Protein AF-A0A933BYB2-F1 (afdb_monomer_lite)

Radius of gyration: 25.1 Å; chains: 1; bounding box: 38×34×95 Å

pLDDT: mean 73.37, std 16.99, range [37.94, 93.81]

Sequence (174 aa):
MAEEHAGAWLSVAALAVLFTIAGFLWHDLPAQARPGRACPPGDWDRALAEASAAAVRGEPTLALRCAYRAYIEAEAAGAGAALVQVGDFLHSLGRQRYLKISVRSAYLRAAEHARQKREWPVMAAVATRLLALGDLEEAGALLAELCSQMASGAPGVPCDPIRLTAVPTLSGEE

Secondary structure (DSSP, 8-state):
--SSHHHHHHHHHHHHHHHHHHHHHHHHS-GGGS---PPPSS-HHHHHHHHHHHHHTT-HHHHHHHHHHHHHHHHHTT-HHHHHHHHHHHHHT---TT-SS-HHHHHHHHHHHHHHHT-HHHHHHHHHHHHHHT-HHHHHHHHHHHHHHHHTT--S----TTTGGG--------

Structure (mmCIF, N/CA/C/O backbone):
data_AF-A0A933BYB2-F1
#
_entry.id   AF-A0A933BYB2-F1
#
loop_
_atom_site.group_PDB
_atom_site.id
_atom_site.type_symbol
_atom_site.label_atom_id
_atom_site.label_alt_id
_atom_site.label_comp_id
_atom_site.label_asym_id
_atom_site.label_entity_id
_atom_site.label_seq_id
_atom_site.pdbx_PDB_ins_code
_atom_site.Cartn_x
_atom_site.Cartn_y
_atom_site.Cartn_z
_atom_site.occupancy
_atom_site.B_iso_or_equiv
_atom_site.auth_seq_id
_atom_site.auth_comp_id
_atom_site.auth_asym_id
_atom_site.auth_atom_id
_atom_site.pdbx_PDB_model_num
ATOM 1 N N . MET A 1 1 ? -10.845 8.340 72.567 1.00 49.56 1 MET A N 1
ATOM 2 C CA . MET A 1 1 ? -10.735 7.358 71.464 1.00 49.56 1 MET A CA 1
ATOM 3 C C . MET A 1 1 ? -11.803 7.621 70.391 1.00 49.56 1 MET A C 1
ATOM 5 O O . MET A 1 1 ? -12.577 6.730 70.083 1.00 49.56 1 MET A O 1
ATOM 9 N N . ALA A 1 2 ? -11.895 8.845 69.850 1.00 48.44 2 ALA A N 1
ATOM 10 C CA . ALA A 1 2 ? -12.902 9.211 68.835 1.00 48.44 2 ALA A CA 1
ATOM 11 C C . ALA A 1 2 ? -12.315 9.981 67.631 1.00 48.44 2 ALA A C 1
ATOM 13 O O . ALA A 1 2 ? -13.044 10.311 66.703 1.00 48.44 2 ALA A O 1
ATOM 14 N N . GLU A 1 3 ? -11.004 10.243 67.621 1.00 49.66 3 GLU A N 1
ATOM 15 C CA . GLU A 1 3 ? -10.350 11.050 66.579 1.00 49.66 3 GLU A CA 1
ATOM 16 C C . GLU A 1 3 ? -9.720 10.207 65.454 1.00 49.66 3 GLU A C 1
ATOM 18 O O . GLU A 1 3 ? -9.455 10.730 64.377 1.00 49.66 3 GLU A O 1
ATOM 23 N N . GLU A 1 4 ? -9.562 8.888 65.627 1.00 51.22 4 GLU A N 1
ATOM 24 C CA . GLU A 1 4 ? -8.969 8.019 64.593 1.00 51.22 4 GLU A CA 1
ATOM 25 C C . GLU A 1 4 ? -9.927 7.678 63.440 1.00 51.22 4 GLU A C 1
ATOM 27 O O . GLU A 1 4 ? -9.488 7.347 62.340 1.00 51.22 4 GLU A O 1
ATOM 32 N N . HIS A 1 5 ? -11.244 7.790 63.635 1.00 46.78 5 HIS A N 1
ATOM 33 C CA . HIS A 1 5 ? -12.205 7.420 62.592 1.00 46.78 5 HIS A CA 1
ATOM 34 C C . HIS A 1 5 ? -12.410 8.504 61.527 1.00 46.78 5 HIS A C 1
ATOM 36 O O . HIS A 1 5 ? -12.777 8.169 60.404 1.00 46.78 5 HIS A O 1
ATOM 42 N N . ALA A 1 6 ? -12.125 9.780 61.810 1.00 51.16 6 ALA A N 1
ATOM 43 C CA . ALA A 1 6 ? -12.358 10.873 60.859 1.00 51.16 6 ALA A CA 1
ATOM 44 C C . ALA A 1 6 ? -11.442 10.806 59.617 1.00 51.16 6 ALA A C 1
ATOM 46 O O . ALA A 1 6 ? -11.876 11.130 58.510 1.00 51.16 6 ALA A O 1
ATOM 47 N N . GLY A 1 7 ? -10.205 10.314 59.769 1.00 50.44 7 GLY A N 1
ATOM 48 C CA . GLY A 1 7 ? -9.268 10.139 58.650 1.00 50.44 7 GLY A CA 1
ATOM 49 C C . GLY A 1 7 ? -9.671 9.024 57.675 1.00 50.44 7 GLY A C 1
ATOM 50 O O . GLY A 1 7 ? -9.427 9.122 56.469 1.00 50.44 7 GLY A O 1
ATOM 51 N N . ALA A 1 8 ? -10.357 7.987 58.166 1.00 56.62 8 ALA A N 1
ATOM 52 C CA . ALA A 1 8 ? -10.807 6.875 57.332 1.00 56.62 8 ALA A CA 1
ATOM 53 C C . ALA A 1 8 ? -11.938 7.297 56.377 1.00 56.62 8 ALA A C 1
ATOM 55 O O . ALA A 1 8 ? -11.920 6.935 55.201 1.00 56.62 8 ALA A O 1
ATOM 56 N N . TRP A 1 9 ? -12.878 8.131 56.837 1.00 57.00 9 TRP A N 1
ATOM 57 C CA . TRP A 1 9 ? -14.000 8.600 56.011 1.00 57.00 9 TRP A CA 1
ATOM 58 C C . TRP A 1 9 ? -13.561 9.533 54.876 1.00 57.00 9 TRP A C 1
ATOM 60 O O . TRP A 1 9 ? -14.059 9.406 53.756 1.00 57.00 9 TRP A O 1
ATOM 70 N N . LEU A 1 10 ? -12.581 10.409 55.126 1.00 59.72 10 LEU A N 1
ATOM 71 C CA . LEU A 1 10 ? -11.974 11.255 54.089 1.00 59.72 10 LEU A CA 1
ATOM 72 C C . LEU A 1 10 ? -11.307 10.422 52.984 1.00 59.72 10 LEU A C 1
ATOM 74 O O . LEU A 1 10 ? -11.428 10.746 51.803 1.00 59.72 10 LEU A O 1
ATOM 78 N N . SER A 1 11 ? -10.671 9.313 53.360 1.00 64.00 11 SER A N 1
ATOM 79 C CA . SER A 1 11 ? -10.008 8.400 52.423 1.00 64.00 11 SER A CA 1
ATOM 80 C C . SER A 1 11 ? -11.012 7.684 51.512 1.00 64.00 11 SER A C 1
ATOM 82 O O . SER A 1 11 ? -10.800 7.586 50.305 1.00 64.00 11 SER A O 1
ATOM 84 N N . VAL A 1 12 ? -12.141 7.231 52.070 1.00 65.38 12 VAL A N 1
ATOM 85 C CA . VAL A 1 12 ? -13.202 6.544 51.312 1.00 65.38 12 VAL A CA 1
ATOM 86 C C . VAL A 1 12 ? -13.921 7.508 50.366 1.00 65.38 12 VAL A C 1
ATOM 88 O O . VAL A 1 12 ? -14.180 7.160 49.214 1.00 65.38 12 VAL A O 1
ATOM 91 N N . ALA A 1 13 ? -14.191 8.737 50.813 1.00 68.94 13 ALA A N 1
ATOM 92 C CA . ALA A 1 13 ? -14.813 9.762 49.980 1.00 68.94 13 ALA A CA 1
ATOM 93 C C . ALA A 1 13 ? -13.916 10.163 48.797 1.00 68.94 13 ALA A C 1
ATOM 95 O O . ALA A 1 13 ? -14.394 10.247 47.666 1.00 68.94 13 ALA A O 1
ATOM 96 N N . ALA A 1 14 ? -12.609 10.332 49.023 1.00 72.12 14 ALA A N 1
ATOM 97 C CA . ALA A 1 14 ? -11.652 10.611 47.953 1.00 72.12 14 ALA A CA 1
ATOM 98 C C . ALA A 1 14 ? -11.588 9.468 46.924 1.00 72.12 14 ALA A C 1
ATOM 100 O O . ALA A 1 14 ? -11.554 9.719 45.719 1.00 72.12 14 ALA A O 1
ATOM 101 N N . LEU A 1 15 ? -11.641 8.212 47.382 1.00 73.50 15 LEU A N 1
ATOM 102 C CA . LEU A 1 15 ? -11.653 7.043 46.501 1.00 73.50 15 LEU A CA 1
ATOM 103 C C . LEU A 1 15 ? -12.933 6.962 45.660 1.00 73.50 15 LEU A C 1
ATOM 105 O O . LEU A 1 15 ? -12.862 6.680 44.466 1.00 73.50 15 LEU A O 1
ATOM 109 N N . ALA A 1 16 ? -14.092 7.256 46.254 1.00 72.88 16 ALA A N 1
ATOM 110 C CA . ALA A 1 16 ? -15.366 7.294 45.542 1.00 72.88 16 ALA A CA 1
ATOM 111 C C . ALA A 1 16 ? -15.384 8.393 44.468 1.00 72.88 16 ALA A C 1
ATOM 113 O O . ALA A 1 16 ? -15.832 8.156 43.346 1.00 72.88 16 ALA A O 1
ATOM 114 N N . VAL A 1 17 ? -14.831 9.572 44.770 1.00 75.44 17 VAL A N 1
ATOM 115 C CA . VAL A 1 17 ? -14.679 10.663 43.795 1.00 75.44 17 VAL A CA 1
ATOM 116 C C . VAL A 1 17 ? -13.747 10.248 42.653 1.00 75.44 17 VAL A C 1
ATOM 118 O O . VAL A 1 17 ? -14.106 10.434 41.494 1.00 75.44 17 VAL A O 1
ATOM 121 N N . LEU A 1 18 ? -12.609 9.607 42.942 1.00 74.25 18 LEU A N 1
ATOM 122 C CA . LEU A 1 18 ? -11.703 9.085 41.911 1.00 74.25 18 LEU A CA 1
ATOM 123 C C . LEU A 1 18 ? -12.366 8.018 41.029 1.00 74.25 18 LEU A C 1
ATOM 125 O O . LEU A 1 18 ? -12.206 8.062 39.813 1.00 74.25 18 LEU A O 1
ATOM 129 N N . PHE A 1 19 ? -13.150 7.103 41.606 1.00 73.69 19 PHE A N 1
ATOM 130 C CA . PHE A 1 19 ? -13.912 6.105 40.843 1.00 73.69 19 PHE A CA 1
ATOM 131 C C . PHE A 1 19 ? -14.985 6.742 39.961 1.00 73.69 19 PHE A C 1
ATOM 133 O O . PHE A 1 19 ? -15.186 6.311 38.828 1.00 73.69 19 PHE A O 1
ATOM 140 N N . THR A 1 20 ? -15.649 7.784 40.457 1.00 72.25 20 THR A N 1
ATOM 141 C CA . THR A 1 20 ? -16.680 8.499 39.697 1.00 72.25 20 THR A CA 1
ATOM 142 C C . THR A 1 20 ? -16.050 9.279 38.547 1.00 72.25 20 THR A C 1
ATOM 144 O O . THR A 1 20 ? -16.539 9.194 37.427 1.00 72.25 20 THR A O 1
ATOM 147 N N . ILE A 1 21 ? -14.919 9.956 38.781 1.00 69.62 21 ILE A N 1
ATOM 148 C CA . ILE A 1 21 ? -14.140 10.644 37.740 1.00 69.62 21 ILE A CA 1
ATOM 149 C C . ILE A 1 21 ? -13.613 9.640 36.711 1.00 69.62 21 ILE A C 1
ATOM 151 O O . ILE A 1 21 ? -13.731 9.888 35.517 1.00 69.62 21 ILE A O 1
ATOM 155 N N . ALA A 1 22 ? -13.090 8.490 37.145 1.00 68.44 22 ALA A N 1
ATOM 156 C CA . ALA A 1 22 ? -12.641 7.427 36.249 1.00 68.44 22 ALA A CA 1
ATOM 157 C C . ALA A 1 22 ? -13.797 6.852 35.416 1.00 68.44 22 ALA A C 1
ATOM 159 O O . ALA A 1 22 ? -13.631 6.642 34.219 1.00 68.44 22 ALA A O 1
ATOM 160 N N . GLY A 1 23 ? -14.973 6.647 36.016 1.00 62.62 23 GLY A N 1
ATOM 161 C CA . GLY A 1 23 ? -16.181 6.205 35.316 1.00 62.62 23 GLY A CA 1
ATOM 162 C C . GLY A 1 23 ? -16.715 7.244 34.328 1.00 62.62 23 GLY A C 1
ATOM 163 O O . GLY A 1 23 ? -17.119 6.882 33.227 1.00 62.62 23 GLY A O 1
ATOM 164 N N . PHE A 1 24 ? -16.658 8.530 34.682 1.00 62.59 24 PHE A N 1
ATOM 165 C CA . PHE A 1 24 ? -17.055 9.636 33.808 1.00 62.59 24 PHE A CA 1
ATOM 166 C C . PHE A 1 24 ? -16.080 9.790 32.636 1.00 62.59 24 PHE A C 1
ATOM 168 O O . PHE A 1 24 ? -16.509 9.817 31.490 1.00 62.59 24 PHE A O 1
ATOM 175 N N . LEU A 1 25 ? -14.768 9.744 32.902 1.00 56.78 25 LEU A N 1
ATOM 176 C CA . LEU A 1 25 ? -13.725 9.654 31.874 1.00 56.78 25 LEU A CA 1
ATOM 177 C C . LEU A 1 25 ? -13.944 8.437 30.970 1.00 56.78 25 LEU A C 1
ATOM 179 O O . LEU A 1 25 ? -13.766 8.544 29.766 1.00 56.78 25 LEU A O 1
ATOM 183 N N . TRP A 1 26 ? -14.370 7.296 31.514 1.00 52.47 26 TRP A N 1
ATOM 184 C CA . TRP A 1 26 ? -14.656 6.097 30.723 1.00 52.47 26 TRP A CA 1
ATOM 185 C C . TRP A 1 26 ? -15.897 6.232 29.832 1.00 52.47 26 TRP A C 1
ATOM 187 O O . TRP A 1 26 ? -15.940 5.654 28.745 1.00 52.47 26 TRP A O 1
ATOM 197 N N . HIS A 1 27 ? -16.903 6.982 30.283 1.00 50.97 27 HIS A N 1
ATOM 198 C CA . HIS A 1 27 ? -18.131 7.240 29.531 1.00 50.97 27 HIS A CA 1
ATOM 199 C C . HIS A 1 27 ? -17.980 8.347 28.480 1.00 50.97 27 HIS A C 1
ATOM 201 O O . HIS A 1 27 ? -18.579 8.229 27.412 1.00 50.97 27 HIS A O 1
ATOM 207 N N . ASP A 1 28 ? -17.153 9.360 28.752 1.00 47.53 28 ASP A N 1
ATOM 208 C CA . ASP A 1 28 ? -16.827 10.456 27.829 1.00 47.53 28 ASP A CA 1
ATOM 209 C C . ASP A 1 28 ? -15.660 10.136 26.887 1.00 47.53 28 ASP A C 1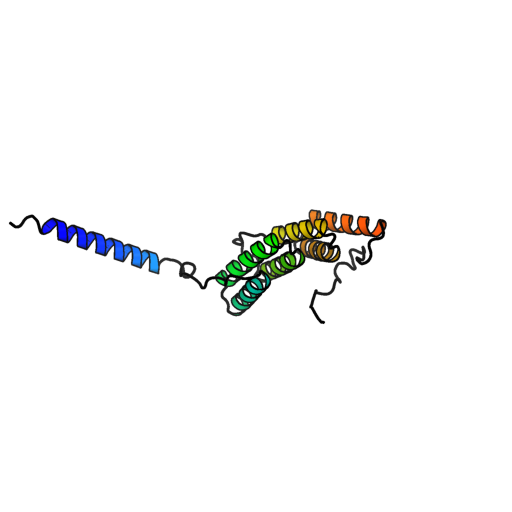
ATOM 211 O O . ASP A 1 28 ? -15.361 10.907 25.970 1.00 47.53 28 ASP A O 1
ATOM 215 N N . LEU A 1 29 ? -15.003 8.985 27.056 1.00 44.91 29 LEU A N 1
ATOM 216 C CA . LEU A 1 29 ? -14.112 8.473 26.028 1.00 44.91 29 LEU A CA 1
ATOM 217 C C . LEU A 1 29 ? -14.965 8.222 24.775 1.00 44.91 29 LEU A C 1
ATOM 219 O O . LEU A 1 29 ? -15.883 7.393 24.818 1.00 44.91 29 LEU A O 1
ATOM 223 N N . PRO A 1 30 ? -14.687 8.902 23.642 1.00 50.94 30 PRO A N 1
ATOM 224 C CA . PRO A 1 30 ? -15.399 8.629 22.403 1.00 50.94 30 PRO A CA 1
ATOM 225 C C . PRO A 1 30 ? -15.338 7.122 22.155 1.00 50.94 30 PRO A C 1
ATOM 227 O O . PRO A 1 30 ? -14.325 6.496 22.467 1.00 50.94 30 PRO A O 1
ATOM 230 N N . ALA A 1 31 ? -16.383 6.523 21.576 1.00 49.00 31 ALA A N 1
ATOM 231 C CA . ALA A 1 31 ? -16.473 5.076 21.314 1.00 49.00 31 ALA A CA 1
ATOM 232 C C . ALA A 1 31 ? -15.221 4.457 20.632 1.00 49.00 31 ALA A C 1
ATOM 234 O O . ALA A 1 31 ? -15.040 3.242 20.631 1.00 49.00 31 ALA A O 1
ATOM 235 N N . GLN A 1 32 ? -14.337 5.303 20.104 1.00 48.62 32 GLN A N 1
ATOM 236 C CA . GLN A 1 32 ? -13.002 5.036 19.578 1.00 48.62 32 GLN A CA 1
ATOM 237 C C . GLN A 1 32 ? -11.942 4.593 20.616 1.00 48.62 32 GLN A C 1
ATOM 239 O O . GLN A 1 32 ? -10.916 4.052 20.210 1.00 48.62 32 GLN A O 1
ATOM 244 N N . ALA A 1 33 ? -12.157 4.797 21.922 1.00 43.22 33 ALA A N 1
ATOM 245 C CA . ALA A 1 33 ? -11.199 4.463 22.985 1.00 43.22 33 ALA A CA 1
ATOM 246 C C . ALA A 1 33 ? -11.634 3.307 23.901 1.00 43.22 33 ALA A C 1
ATOM 248 O O . ALA A 1 33 ? -10.936 2.971 24.860 1.00 43.22 33 ALA A O 1
ATOM 249 N N . ARG A 1 34 ? -12.728 2.609 23.562 1.00 50.50 34 ARG A N 1
ATOM 250 C CA . ARG A 1 34 ? -12.875 1.220 24.018 1.00 50.50 34 ARG A CA 1
ATOM 251 C C . ARG A 1 34 ? -11.664 0.435 23.497 1.00 50.50 34 ARG A C 1
ATOM 253 O O . ARG A 1 34 ? -11.232 0.725 22.378 1.00 50.50 34 ARG A O 1
ATOM 260 N N . PRO A 1 35 ? -11.118 -0.543 24.243 1.00 50.25 35 PRO A N 1
ATOM 261 C CA . PRO A 1 35 ? -10.110 -1.457 23.717 1.00 50.25 35 PRO A CA 1
ATOM 262 C C . PRO A 1 35 ? -10.729 -2.230 22.546 1.00 50.25 35 PRO A C 1
ATOM 264 O O . PRO A 1 35 ? -11.325 -3.291 22.703 1.00 50.25 35 PRO A O 1
ATOM 267 N N . GLY A 1 36 ? -10.679 -1.623 21.360 1.00 58.56 36 GLY A N 1
ATOM 268 C CA . GLY A 1 36 ? -11.173 -2.211 20.129 1.00 58.56 36 GLY A CA 1
ATOM 269 C C . GLY A 1 36 ? -10.360 -3.460 19.852 1.00 58.56 36 GLY A C 1
ATOM 270 O O . GLY A 1 36 ? -9.175 -3.496 20.203 1.00 58.56 36 GLY A O 1
ATOM 271 N N . ARG A 1 37 ? -11.002 -4.460 19.234 1.00 67.81 37 ARG A N 1
ATOM 272 C CA . ARG A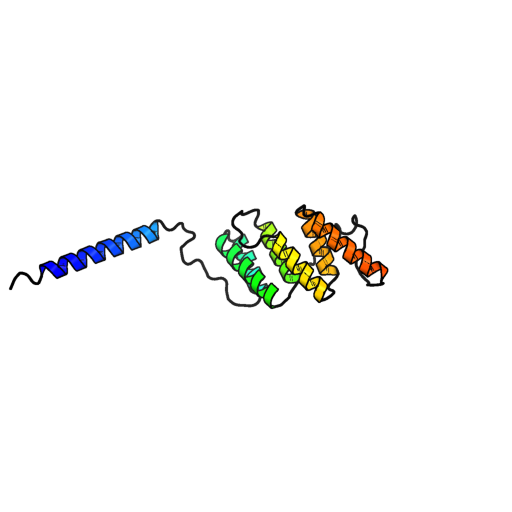 1 37 ? -10.368 -5.722 18.836 1.00 67.81 37 ARG A CA 1
ATOM 273 C C . ARG A 1 37 ? -8.953 -5.455 18.322 1.00 67.81 37 ARG A C 1
ATOM 275 O O . ARG A 1 37 ? -8.730 -4.548 17.521 1.00 67.81 37 ARG A O 1
ATOM 282 N N . ALA A 1 38 ? -7.981 -6.177 18.865 1.00 75.88 38 ALA A N 1
ATOM 283 C CA . ALA A 1 38 ? -6.616 -6.071 18.385 1.00 75.88 38 ALA A CA 1
ATOM 284 C C . ALA A 1 38 ? -6.542 -6.685 16.985 1.00 75.88 38 ALA A C 1
ATOM 286 O O . ALA A 1 38 ? -7.215 -7.680 16.714 1.00 75.88 38 ALA A O 1
ATOM 287 N N . CYS A 1 39 ? -5.711 -6.108 16.117 1.00 79.75 39 CYS A N 1
ATOM 288 C CA . CYS A 1 39 ? -5.352 -6.812 14.898 1.00 79.75 39 CYS A CA 1
ATOM 289 C C . CYS A 1 39 ? -4.578 -8.079 15.294 1.00 79.75 39 CYS A C 1
ATOM 291 O O . CYS A 1 39 ? -3.660 -7.958 16.120 1.00 79.75 39 CYS A O 1
ATOM 293 N N . PRO A 1 40 ? -4.937 -9.267 14.780 1.00 77.75 40 PRO A N 1
ATOM 294 C CA . PRO A 1 40 ? -4.216 -10.485 15.107 1.00 77.75 40 PRO A CA 1
ATOM 295 C C . PRO A 1 40 ? -2.735 -10.339 14.722 1.00 77.75 40 PRO A C 1
ATOM 297 O O . PRO A 1 40 ? -2.433 -9.743 13.687 1.00 77.75 40 PRO A O 1
ATOM 300 N N . PRO A 1 41 ? -1.799 -10.853 15.538 1.00 76.56 41 PRO A N 1
ATOM 301 C CA . PRO A 1 41 ? -0.413 -10.974 15.111 1.00 76.56 41 PRO A CA 1
ATOM 302 C C . PRO A 1 41 ? -0.309 -12.002 13.975 1.00 76.56 41 PRO A C 1
ATOM 304 O O . PRO A 1 41 ? -1.021 -13.010 13.984 1.00 76.56 41 PRO A O 1
ATOM 307 N N . GLY A 1 42 ? 0.575 -11.765 13.010 1.00 77.44 42 GLY A N 1
ATOM 308 C CA . GLY A 1 42 ? 0.774 -12.669 11.880 1.00 77.44 42 GLY A CA 1
ATOM 309 C C . GLY A 1 42 ? 1.612 -12.035 10.778 1.00 77.44 42 GLY A C 1
ATOM 310 O O . GLY A 1 42 ? 2.329 -11.076 11.035 1.00 77.44 42 GLY A O 1
ATOM 311 N N . ASP A 1 43 ? 1.514 -12.599 9.577 1.00 89.69 43 ASP A N 1
ATOM 312 C CA . ASP A 1 43 ? 2.105 -12.030 8.369 1.00 89.69 43 ASP A CA 1
ATOM 313 C C . ASP A 1 43 ? 1.242 -10.891 7.811 1.00 89.69 43 ASP A C 1
ATOM 315 O O . ASP A 1 43 ? 0.033 -10.804 8.076 1.00 89.69 43 ASP A O 1
ATOM 319 N N . TRP A 1 44 ? 1.859 -10.067 6.963 1.00 92.19 44 TRP A N 1
ATOM 320 C CA . TRP A 1 44 ? 1.221 -8.906 6.344 1.00 92.19 44 TRP A CA 1
ATOM 321 C C . TRP A 1 44 ? -0.077 -9.264 5.598 1.00 92.19 44 TRP A C 1
ATOM 323 O O . TRP A 1 44 ? -1.049 -8.512 5.683 1.00 92.19 44 TRP A O 1
ATOM 333 N N . ASP A 1 45 ? -0.132 -10.431 4.943 1.00 93.12 45 ASP A N 1
ATOM 334 C CA . ASP A 1 45 ? -1.314 -10.959 4.243 1.00 93.12 45 ASP A CA 1
ATOM 335 C C . ASP A 1 45 ? -2.519 -11.086 5.176 1.00 93.12 45 ASP A C 1
ATOM 337 O O . ASP A 1 45 ? -3.637 -10.657 4.876 1.00 93.12 45 ASP A O 1
ATOM 341 N N . ARG A 1 46 ? -2.287 -11.651 6.364 1.00 92.19 46 ARG A N 1
ATOM 342 C CA . ARG A 1 46 ? -3.335 -11.881 7.359 1.00 92.19 46 ARG A CA 1
ATOM 343 C C . ARG A 1 46 ? -3.816 -10.566 7.959 1.00 92.19 46 ARG A C 1
ATOM 345 O O . ARG A 1 46 ? -5.016 -10.400 8.187 1.00 92.19 46 ARG A O 1
ATOM 352 N N . ALA A 1 47 ? -2.897 -9.633 8.195 1.00 91.81 47 ALA A N 1
ATOM 353 C CA . ALA A 1 47 ? -3.234 -8.296 8.662 1.00 91.81 47 ALA A CA 1
ATOM 354 C C . ALA A 1 47 ? -4.058 -7.522 7.613 1.00 91.81 47 ALA A C 1
ATOM 356 O O . ALA A 1 47 ? -5.039 -6.870 7.973 1.00 91.81 47 ALA A O 1
ATOM 357 N N . LEU A 1 48 ? -3.730 -7.639 6.321 1.00 92.38 48 LEU A N 1
ATOM 358 C CA . LEU A 1 48 ? -4.482 -7.001 5.236 1.00 92.38 48 LEU A CA 1
ATOM 359 C C . LEU A 1 48 ? -5.866 -7.641 5.025 1.00 92.38 48 LEU A C 1
ATOM 361 O O . LEU A 1 48 ? -6.852 -6.929 4.807 1.00 92.38 48 LEU A O 1
ATOM 365 N N . ALA A 1 49 ? -5.973 -8.965 5.155 1.00 93.62 49 ALA A N 1
ATOM 366 C CA . ALA A 1 49 ? -7.250 -9.674 5.109 1.00 93.62 49 ALA A CA 1
ATOM 367 C C . ALA A 1 49 ? -8.185 -9.234 6.249 1.00 93.62 49 ALA A 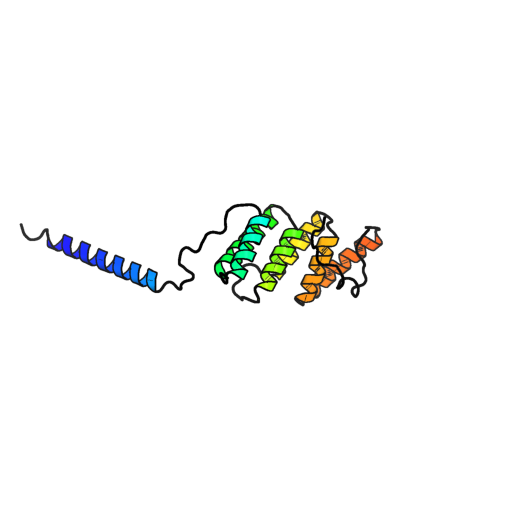C 1
ATOM 369 O O . ALA A 1 49 ? -9.358 -8.934 6.010 1.00 93.62 49 ALA A O 1
ATOM 370 N N . GLU A 1 50 ? -7.668 -9.113 7.478 1.00 93.81 50 GLU A N 1
ATOM 371 C CA . GLU A 1 50 ? -8.453 -8.598 8.606 1.00 93.81 50 GLU A CA 1
ATOM 372 C C . GLU A 1 50 ? -8.834 -7.129 8.400 1.00 93.81 50 GLU A C 1
ATOM 374 O O . GLU A 1 50 ? -9.965 -6.742 8.694 1.00 93.81 50 GLU A O 1
ATOM 379 N N . ALA A 1 51 ? -7.928 -6.313 7.849 1.00 90.38 51 ALA A N 1
ATOM 380 C CA . ALA A 1 51 ? -8.225 -4.924 7.519 1.00 90.38 51 ALA A CA 1
ATOM 381 C C . ALA A 1 51 ? -9.410 -4.819 6.546 1.00 90.38 51 ALA A C 1
ATOM 383 O O . ALA A 1 51 ? -10.342 -4.044 6.774 1.00 90.38 51 ALA A O 1
ATOM 384 N N . SER A 1 52 ? -9.400 -5.652 5.505 1.00 92.12 52 SER A N 1
ATOM 385 C CA . SER A 1 52 ? -10.455 -5.723 4.492 1.00 92.12 52 SER A CA 1
ATOM 386 C C . SER A 1 52 ? -11.782 -6.185 5.091 1.00 92.12 52 SER A C 1
ATOM 388 O O . SER A 1 52 ? -12.817 -5.551 4.883 1.00 92.12 52 SER A O 1
ATOM 390 N N . ALA A 1 53 ? -11.756 -7.237 5.911 1.00 92.31 53 ALA A N 1
ATOM 391 C CA . ALA A 1 53 ? -12.944 -7.732 6.594 1.00 92.31 53 ALA A CA 1
ATOM 392 C C . ALA A 1 53 ? -13.530 -6.683 7.558 1.00 92.31 53 ALA A C 1
ATOM 394 O O . ALA A 1 53 ? -14.744 -6.488 7.601 1.00 92.31 53 ALA A O 1
ATOM 395 N N . ALA A 1 54 ? -12.681 -5.964 8.297 1.00 89.00 54 ALA A N 1
ATOM 396 C CA . ALA A 1 54 ? -13.095 -4.879 9.181 1.00 89.00 54 ALA A CA 1
ATOM 397 C C . ALA A 1 54 ? -13.732 -3.708 8.415 1.00 89.00 54 ALA A C 1
ATOM 399 O O . ALA A 1 54 ? -14.722 -3.141 8.878 1.00 89.00 54 ALA A O 1
ATOM 400 N N . ALA A 1 55 ? -13.220 -3.371 7.227 1.00 88.06 55 ALA A N 1
ATOM 401 C CA . ALA A 1 55 ? -13.808 -2.336 6.379 1.00 88.06 55 ALA A CA 1
ATOM 402 C C . ALA A 1 55 ? -15.234 -2.702 5.937 1.00 88.06 55 ALA A C 1
ATOM 404 O O . ALA A 1 55 ? -16.141 -1.881 6.067 1.00 88.06 55 ALA A O 1
ATOM 405 N N . VAL A 1 56 ? -15.455 -3.952 5.511 1.00 91.06 56 VAL A N 1
ATOM 406 C CA . VAL A 1 56 ? -16.787 -4.462 5.127 1.00 91.06 56 VAL A CA 1
ATOM 407 C C . VAL A 1 56 ? -17.759 -4.456 6.311 1.00 91.06 56 VAL A C 1
ATOM 409 O O . VAL A 1 56 ? -18.936 -4.147 6.143 1.00 91.06 56 VAL A O 1
ATOM 412 N N . ARG A 1 57 ? -17.274 -4.737 7.528 1.00 89.94 57 ARG A N 1
ATOM 413 C CA . ARG A 1 57 ? -18.078 -4.675 8.762 1.00 89.94 57 ARG A CA 1
ATOM 414 C C . ARG A 1 57 ? -18.383 -3.250 9.243 1.00 89.94 57 ARG A C 1
ATOM 416 O O . ARG A 1 57 ? -19.091 -3.097 10.234 1.00 89.94 57 ARG A O 1
ATOM 423 N N . GLY A 1 58 ? -17.855 -2.213 8.588 1.00 85.94 58 GLY A N 1
ATOM 424 C CA . GLY A 1 58 ? -18.015 -0.829 9.037 1.00 85.94 58 GLY A CA 1
ATOM 425 C C . GLY A 1 58 ? -17.208 -0.505 10.299 1.00 85.94 58 GLY A C 1
ATOM 426 O O . GLY A 1 58 ? -17.614 0.346 11.087 1.00 85.94 58 GLY A O 1
ATOM 427 N N . GLU A 1 59 ? -16.066 -1.170 10.502 1.00 88.75 59 GLU A N 1
ATOM 428 C CA . GLU A 1 59 ? -15.147 -0.965 11.629 1.00 88.75 59 GLU A CA 1
ATOM 429 C C . GLU A 1 59 ? -13.891 -0.179 11.173 1.00 88.75 59 GLU A C 1
ATOM 431 O O . GLU A 1 59 ? -12.787 -0.735 11.141 1.00 88.75 59 GLU A O 1
ATOM 436 N N . PRO A 1 60 ? -13.994 1.124 10.825 1.00 81.88 60 PRO A N 1
ATOM 437 C CA . PRO A 1 60 ? -12.911 1.870 10.171 1.00 81.88 60 PRO A CA 1
ATOM 438 C C . PRO A 1 60 ? -11.648 1.961 11.030 1.00 81.88 60 PRO A C 1
ATOM 440 O O . PRO A 1 60 ? -10.536 1.844 10.524 1.00 81.88 60 PRO A O 1
ATOM 443 N N . THR A 1 61 ? -11.788 2.116 12.349 1.00 82.94 61 THR A N 1
ATOM 444 C CA . THR A 1 61 ? -10.640 2.169 13.261 1.00 82.94 61 THR A CA 1
ATOM 445 C C . THR A 1 61 ? -9.875 0.846 13.296 1.00 82.94 61 THR A C 1
ATOM 447 O O . THR A 1 61 ? -8.650 0.866 13.400 1.00 82.94 61 THR A O 1
ATOM 450 N N . LEU A 1 62 ? -10.567 -0.296 13.205 1.00 85.88 62 LEU A N 1
ATOM 451 C CA . LEU A 1 62 ? -9.921 -1.609 13.144 1.00 85.88 62 LEU A CA 1
ATOM 452 C C . LEU A 1 62 ? -9.260 -1.820 11.780 1.00 85.88 62 LEU A C 1
ATOM 454 O O . LEU A 1 62 ? -8.093 -2.204 11.737 1.00 85.88 62 LEU A O 1
ATOM 458 N N . ALA A 1 63 ? -9.964 -1.482 10.696 1.00 88.44 63 ALA A N 1
ATOM 459 C CA . ALA A 1 63 ? -9.445 -1.556 9.334 1.00 88.44 63 ALA A CA 1
ATOM 460 C C . ALA A 1 63 ? -8.130 -0.775 9.184 1.00 88.44 63 ALA A C 1
ATOM 462 O O . ALA A 1 63 ? -7.130 -1.319 8.725 1.00 88.44 63 ALA A O 1
ATOM 463 N N . LEU A 1 64 ? -8.091 0.471 9.669 1.00 85.50 64 LEU A N 1
ATOM 464 C CA . LEU A 1 64 ? -6.892 1.313 9.645 1.00 85.50 64 LEU A CA 1
ATOM 465 C C . LEU A 1 64 ? -5.751 0.734 10.488 1.00 85.50 64 LEU A C 1
ATOM 467 O O . LEU A 1 64 ? -4.595 0.752 10.070 1.00 85.50 64 LEU A O 1
ATOM 471 N N . ARG A 1 65 ? -6.060 0.214 11.680 1.00 86.19 65 ARG A N 1
ATOM 472 C CA . ARG A 1 65 ? -5.055 -0.357 12.588 1.00 86.19 65 ARG A CA 1
ATOM 473 C C . ARG A 1 65 ? -4.433 -1.626 12.001 1.00 86.19 65 ARG A C 1
ATOM 475 O O . ARG A 1 65 ? -3.225 -1.815 12.114 1.00 86.19 65 ARG A O 1
ATOM 482 N N . CYS A 1 66 ? -5.245 -2.460 11.357 1.00 90.00 66 CYS A N 1
ATOM 483 C CA . CYS A 1 66 ? -4.782 -3.656 10.670 1.00 90.00 66 CYS A CA 1
ATOM 484 C C . CYS A 1 66 ? -4.015 -3.348 9.383 1.00 90.00 66 CYS A C 1
ATOM 486 O O . CYS A 1 66 ? -2.956 -3.928 9.171 1.00 90.00 66 CYS A O 1
ATOM 488 N N . ALA A 1 67 ? -4.457 -2.373 8.586 1.00 89.94 67 ALA A N 1
ATOM 489 C CA . ALA A 1 67 ? -3.708 -1.921 7.415 1.00 89.94 67 ALA A CA 1
ATOM 490 C C . ALA A 1 67 ? -2.339 -1.337 7.795 1.00 89.94 67 ALA A C 1
ATOM 492 O O . ALA A 1 67 ? -1.342 -1.612 7.137 1.00 89.94 67 ALA A O 1
ATOM 493 N N . TYR A 1 68 ? -2.268 -0.578 8.894 1.00 86.88 68 TYR A N 1
ATOM 494 C CA . TYR A 1 68 ? -1.002 -0.072 9.429 1.00 86.88 68 TYR A CA 1
ATOM 495 C C . TYR A 1 68 ? -0.055 -1.205 9.842 1.00 86.88 68 TYR A C 1
ATOM 497 O O . TYR A 1 68 ? 1.148 -1.135 9.602 1.00 86.88 68 TYR A O 1
ATOM 505 N N . ARG A 1 69 ? -0.593 -2.267 10.447 1.00 89.56 69 ARG A N 1
ATOM 506 C CA . ARG A 1 69 ? 0.200 -3.440 10.812 1.00 89.56 69 ARG A CA 1
ATOM 507 C C . ARG A 1 69 ? 0.696 -4.198 9.580 1.00 89.56 69 ARG A C 1
ATOM 509 O O . ARG A 1 69 ? 1.888 -4.474 9.507 1.00 89.56 69 ARG A O 1
ATOM 516 N N . ALA A 1 70 ? -0.182 -4.423 8.601 1.00 91.62 70 ALA A N 1
ATOM 517 C CA . ALA A 1 70 ? 0.174 -5.024 7.319 1.00 91.62 70 ALA A CA 1
ATOM 518 C C . ALA A 1 70 ? 1.294 -4.240 6.622 1.00 91.62 70 ALA A C 1
ATOM 520 O O . ALA A 1 70 ? 2.232 -4.838 6.112 1.00 91.62 70 ALA A O 1
ATOM 521 N N . TYR A 1 71 ? 1.240 -2.905 6.665 1.00 89.69 71 TYR A N 1
ATOM 522 C CA . TYR A 1 71 ? 2.306 -2.049 6.150 1.00 89.69 71 TYR A CA 1
ATOM 523 C C . TYR A 1 71 ? 3.655 -2.311 6.841 1.00 89.69 71 TYR A C 1
ATOM 525 O O . TYR A 1 71 ? 4.644 -2.545 6.153 1.00 89.69 71 TYR A O 1
ATOM 533 N N . ILE A 1 72 ? 3.705 -2.295 8.181 1.00 89.69 72 ILE A N 1
ATOM 534 C CA . ILE A 1 72 ? 4.959 -2.514 8.928 1.00 89.69 72 ILE A CA 1
ATOM 535 C C . ILE A 1 72 ? 5.527 -3.902 8.628 1.00 89.69 72 ILE A C 1
ATOM 537 O O . ILE A 1 72 ? 6.729 -4.047 8.421 1.00 89.69 72 ILE A O 1
ATOM 541 N N . GLU A 1 73 ? 4.670 -4.921 8.616 1.00 91.75 73 GLU A N 1
ATOM 542 C CA . GLU A 1 73 ? 5.077 -6.304 8.365 1.00 91.75 73 GLU A CA 1
ATOM 543 C C . GLU A 1 73 ? 5.556 -6.487 6.913 1.00 91.75 73 GLU A C 1
ATOM 545 O O . GLU A 1 73 ? 6.567 -7.150 6.685 1.00 91.75 73 GLU A O 1
ATOM 550 N N . ALA A 1 74 ? 4.915 -5.831 5.939 1.00 88.44 74 ALA A N 1
ATOM 551 C CA . ALA A 1 74 ? 5.353 -5.819 4.544 1.00 88.44 74 ALA A CA 1
ATOM 552 C C . ALA A 1 74 ? 6.690 -5.080 4.347 1.00 88.44 74 ALA A C 1
ATOM 554 O O . ALA A 1 74 ? 7.545 -5.568 3.607 1.00 88.44 74 ALA A O 1
ATOM 555 N N . GLU A 1 75 ? 6.898 -3.941 5.021 1.00 86.38 75 GLU A N 1
ATOM 556 C CA . GLU A 1 75 ? 8.166 -3.189 4.994 1.00 86.38 75 GLU A CA 1
ATOM 557 C C . GLU A 1 75 ? 9.297 -4.020 5.618 1.00 86.38 75 GLU A C 1
ATOM 559 O O . GLU A 1 75 ? 10.364 -4.159 5.021 1.00 86.38 75 GLU A O 1
ATOM 564 N N . ALA A 1 76 ? 9.047 -4.666 6.763 1.00 87.88 76 ALA A N 1
ATOM 565 C CA . ALA A 1 76 ? 10.014 -5.548 7.415 1.00 87.88 76 ALA A CA 1
ATOM 566 C C . ALA A 1 76 ? 10.389 -6.769 6.553 1.00 87.88 76 ALA A C 1
ATOM 568 O O . ALA A 1 76 ? 11.542 -7.197 6.558 1.00 87.88 76 ALA A O 1
ATOM 569 N N . ALA A 1 77 ? 9.439 -7.308 5.783 1.00 87.88 77 ALA A N 1
ATOM 570 C CA . ALA A 1 77 ? 9.683 -8.386 4.823 1.00 87.88 77 ALA A CA 1
ATOM 571 C C . ALA A 1 77 ? 10.311 -7.898 3.497 1.00 87.88 77 ALA A C 1
ATOM 573 O O . ALA A 1 77 ? 10.712 -8.708 2.655 1.00 87.88 77 ALA A O 1
ATOM 574 N N . GLY A 1 78 ? 10.371 -6.581 3.267 1.00 86.19 78 GLY A N 1
ATOM 575 C CA . GLY A 1 78 ? 10.760 -5.987 1.988 1.00 86.19 78 GLY A CA 1
ATOM 576 C C . GLY A 1 78 ? 9.841 -6.402 0.833 1.00 86.19 78 GLY A C 1
ATOM 577 O O . GLY A 1 78 ? 10.306 -6.566 -0.297 1.00 86.19 78 GLY A O 1
ATOM 578 N N . ALA A 1 79 ? 8.562 -6.660 1.103 1.00 87.12 79 ALA A N 1
ATOM 579 C CA . ALA A 1 79 ? 7.590 -7.123 0.120 1.00 87.12 79 ALA A CA 1
ATOM 580 C C . ALA A 1 79 ? 6.989 -5.924 -0.640 1.00 87.12 79 ALA A C 1
ATOM 582 O O . ALA A 1 79 ? 5.939 -5.397 -0.277 1.00 87.12 79 ALA A O 1
ATOM 583 N N . GLY A 1 80 ? 7.656 -5.479 -1.712 1.00 82.00 80 GLY A N 1
ATOM 584 C CA . GLY A 1 80 ? 7.231 -4.314 -2.502 1.00 82.00 80 GLY A CA 1
ATOM 585 C C . GLY A 1 80 ? 5.801 -4.437 -3.045 1.00 82.00 80 GLY A C 1
ATOM 586 O O . GLY A 1 80 ? 5.010 -3.507 -2.913 1.00 82.00 80 GLY A O 1
ATOM 587 N N . ALA A 1 81 ? 5.431 -5.609 -3.571 1.00 83.88 81 ALA A N 1
ATOM 588 C CA . ALA A 1 81 ? 4.070 -5.881 -4.043 1.00 83.88 81 ALA A CA 1
ATOM 589 C C . ALA A 1 81 ? 3.013 -5.768 -2.926 1.00 83.88 81 ALA A C 1
ATOM 591 O O . ALA A 1 81 ? 1.936 -5.214 -3.148 1.00 83.88 81 ALA A O 1
ATOM 592 N N . ALA A 1 82 ? 3.336 -6.222 -1.712 1.00 87.19 82 ALA A N 1
ATOM 593 C CA . ALA A 1 82 ? 2.457 -6.100 -0.552 1.00 87.19 82 ALA A CA 1
ATOM 594 C C . ALA A 1 82 ? 2.224 -4.632 -0.168 1.00 87.19 82 ALA A C 1
ATOM 596 O O . ALA A 1 82 ? 1.097 -4.228 0.107 1.00 87.19 82 ALA A O 1
ATOM 597 N N . LEU A 1 83 ? 3.270 -3.800 -0.217 1.00 85.56 83 LEU A N 1
ATOM 598 C CA . LEU A 1 83 ? 3.152 -2.363 0.047 1.00 85.56 83 LEU A CA 1
ATOM 599 C C . LEU A 1 83 ? 2.239 -1.655 -0.967 1.00 85.56 83 LEU A C 1
ATOM 601 O O . LEU A 1 83 ? 1.494 -0.754 -0.576 1.00 85.56 83 LEU A O 1
ATOM 605 N N . VAL A 1 84 ? 2.236 -2.084 -2.236 1.00 86.69 84 VAL A N 1
ATOM 606 C CA . VAL A 1 84 ? 1.274 -1.595 -3.241 1.00 86.69 84 VAL A CA 1
ATOM 607 C C . VAL A 1 84 ? -0.154 -1.976 -2.856 1.00 86.69 84 VAL A C 1
ATOM 609 O O . VAL A 1 84 ? -1.017 -1.102 -2.829 1.00 86.69 84 VAL A O 1
ATOM 612 N N . GLN A 1 85 ? -0.402 -3.237 -2.486 1.00 88.38 85 GLN A N 1
ATOM 613 C CA . GLN A 1 85 ? -1.737 -3.698 -2.077 1.00 88.38 85 GLN A CA 1
ATOM 614 C C . GLN A 1 85 ? -2.252 -2.965 -0.831 1.00 88.38 85 GLN A C 1
ATOM 616 O O . GLN A 1 85 ? -3.413 -2.558 -0.776 1.00 88.38 85 GLN A O 1
ATOM 621 N N . VAL A 1 86 ? -1.384 -2.737 0.161 1.00 88.56 86 VAL A N 1
ATOM 622 C CA . VAL A 1 86 ? -1.732 -1.948 1.349 1.00 88.56 86 VAL A CA 1
ATOM 623 C C . VAL A 1 86 ? -2.025 -0.495 0.965 1.00 88.56 86 VAL A C 1
ATOM 625 O O . VAL A 1 86 ? -2.993 0.081 1.459 1.00 88.56 86 VAL A O 1
ATOM 628 N N . GLY A 1 87 ? -1.238 0.099 0.062 1.00 85.12 87 GLY A N 1
ATOM 629 C CA . GLY A 1 87 ? -1.489 1.439 -0.474 1.00 85.12 87 GLY A CA 1
ATOM 630 C C . GLY A 1 87 ? -2.843 1.555 -1.183 1.00 85.12 87 GLY A C 1
ATOM 631 O O . GLY A 1 87 ? -3.604 2.480 -0.892 1.00 85.12 87 GLY A O 1
ATOM 632 N N . ASP A 1 88 ? -3.182 0.585 -2.033 1.00 89.19 88 ASP A N 1
ATOM 633 C CA . ASP A 1 88 ? -4.463 0.506 -2.744 1.00 89.19 88 ASP A CA 1
ATOM 634 C C . ASP A 1 88 ? -5.639 0.395 -1.768 1.00 89.19 88 ASP A C 1
ATOM 636 O O . ASP A 1 88 ? -6.641 1.107 -1.893 1.00 89.19 88 ASP A O 1
ATOM 640 N N . PHE A 1 89 ? -5.493 -0.445 -0.742 1.00 89.06 89 PHE A N 1
ATOM 641 C CA . PHE A 1 89 ? -6.486 -0.576 0.314 1.00 89.06 89 PHE A CA 1
ATOM 642 C C . PHE A 1 89 ? -6.674 0.740 1.082 1.00 89.06 89 PHE A C 1
ATOM 644 O O . PHE A 1 89 ? -7.801 1.219 1.222 1.00 89.06 89 PHE A O 1
ATOM 651 N N . LEU A 1 90 ? -5.584 1.377 1.522 1.00 85.31 90 LEU A N 1
ATOM 652 C CA . LEU A 1 90 ? -5.625 2.678 2.201 1.00 85.31 90 LEU A CA 1
ATOM 653 C C . LEU A 1 90 ? -6.266 3.765 1.332 1.00 85.31 90 LEU A C 1
ATOM 655 O O . LEU A 1 90 ? -6.993 4.614 1.847 1.00 85.31 90 LEU A O 1
ATOM 659 N N . HIS A 1 91 ? -6.029 3.731 0.020 1.00 83.00 91 HIS A N 1
ATOM 660 C CA . HIS A 1 91 ? -6.679 4.624 -0.929 1.00 83.00 91 HIS A CA 1
ATOM 661 C C . HIS A 1 91 ? -8.193 4.373 -1.003 1.00 83.00 91 HIS A C 1
ATOM 663 O O . HIS A 1 91 ? -8.974 5.327 -0.978 1.00 83.00 91 HIS A O 1
ATOM 669 N N . SER A 1 92 ? -8.610 3.101 -1.025 1.00 85.56 92 SER A N 1
ATOM 670 C CA . SER A 1 92 ? -10.022 2.691 -1.083 1.00 85.56 92 SER A CA 1
ATOM 671 C C . SER A 1 92 ? -10.835 3.090 0.155 1.00 85.56 92 SER A C 1
ATOM 673 O O . SER A 1 92 ? -12.016 3.408 0.037 1.00 85.56 92 SER A O 1
ATOM 675 N N . LEU A 1 93 ? -10.201 3.166 1.333 1.00 78.56 93 LEU A N 1
ATOM 676 C CA . LEU A 1 93 ? -10.838 3.626 2.575 1.00 78.56 93 LEU A CA 1
ATOM 677 C C . LEU A 1 93 ? -11.193 5.128 2.565 1.00 78.56 93 LEU A C 1
ATOM 679 O O . LEU A 1 93 ? -11.858 5.619 3.482 1.00 78.56 93 LEU A O 1
ATOM 683 N N . GLY A 1 94 ? -10.780 5.862 1.528 1.00 66.56 94 GLY A N 1
ATOM 684 C CA . GLY A 1 94 ? -11.057 7.282 1.351 1.00 66.56 94 GLY A CA 1
ATOM 685 C C . GLY A 1 94 ? -10.098 8.184 2.132 1.00 66.56 94 GLY A C 1
ATOM 686 O O . GLY A 1 94 ? -9.399 7.763 3.052 1.00 66.56 94 GLY A O 1
ATOM 687 N N . ARG A 1 95 ? -10.049 9.469 1.742 1.00 55.41 95 ARG A N 1
ATOM 688 C CA . ARG A 1 95 ? -9.166 10.512 2.305 1.00 55.41 95 ARG A CA 1
ATOM 689 C C . ARG A 1 95 ? -9.479 10.815 3.778 1.00 55.41 95 ARG A C 1
ATOM 691 O O . ARG A 1 95 ? -9.971 11.893 4.109 1.00 55.41 95 ARG A O 1
ATOM 698 N N . GLN A 1 96 ? -9.153 9.917 4.695 1.00 52.12 96 GLN A N 1
ATOM 699 C CA . GLN A 1 96 ? -9.101 10.275 6.103 1.00 52.12 96 GLN A CA 1
ATOM 700 C C . GLN A 1 96 ? -7.787 11.015 6.357 1.00 52.12 96 GLN A C 1
ATOM 702 O O . GLN A 1 96 ? -6.711 10.423 6.342 1.00 52.12 96 GLN A O 1
ATOM 707 N N . ARG A 1 97 ? -7.881 12.326 6.626 1.00 47.53 97 ARG A N 1
ATOM 708 C CA . ARG A 1 97 ? -6.779 13.231 7.035 1.00 47.53 97 ARG A CA 1
ATOM 709 C C . ARG A 1 97 ? -6.002 12.776 8.291 1.00 47.53 97 ARG A C 1
ATOM 711 O O . ARG A 1 97 ? -5.142 13.502 8.770 1.00 47.53 97 ARG A O 1
ATOM 718 N N . TYR A 1 98 ? -6.308 11.596 8.824 1.00 49.00 98 TYR A N 1
ATOM 719 C CA . TYR A 1 98 ? -5.810 11.048 10.084 1.00 49.00 98 TYR A CA 1
ATOM 720 C C . TYR A 1 98 ? -4.970 9.780 9.906 1.00 49.00 98 TYR A C 1
ATOM 722 O O . TYR A 1 98 ? -4.535 9.178 10.888 1.00 49.00 98 TYR A O 1
ATOM 730 N N . LEU A 1 99 ? -4.726 9.361 8.666 1.00 54.69 99 LEU A N 1
ATOM 731 C CA . LEU A 1 99 ? -3.800 8.278 8.386 1.00 54.69 99 LEU A CA 1
ATOM 732 C C . LEU A 1 99 ? -2.364 8.734 8.690 1.00 54.69 99 LEU A C 1
ATOM 734 O O . LEU A 1 99 ? -1.824 9.603 8.013 1.00 54.69 99 LEU A O 1
ATOM 738 N N . LYS A 1 100 ? -1.733 8.125 9.706 1.00 54.12 100 LYS A N 1
ATOM 739 C CA . LYS A 1 100 ? -0.297 8.313 10.000 1.00 54.12 100 LYS A CA 1
ATOM 740 C C . LYS A 1 100 ? 0.602 7.900 8.824 1.00 54.12 100 LYS A C 1
ATOM 742 O O . LYS A 1 100 ? 1.731 8.365 8.744 1.00 54.12 100 LYS A O 1
ATOM 747 N N . ILE A 1 101 ? 0.103 7.042 7.929 1.00 61.66 101 ILE A N 1
ATOM 748 C CA . ILE A 1 101 ? 0.764 6.648 6.681 1.00 61.66 101 ILE A CA 1
ATOM 749 C C . ILE A 1 101 ? 0.046 7.320 5.520 1.00 61.66 101 ILE A C 1
ATOM 751 O O . ILE A 1 101 ? -1.128 7.057 5.274 1.00 61.66 101 ILE A O 1
ATOM 755 N N . SER A 1 102 ? 0.761 8.142 4.758 1.00 74.12 102 SER A N 1
ATOM 756 C CA . SER A 1 102 ? 0.222 8.635 3.494 1.00 74.12 102 SER A CA 1
ATOM 757 C C . SER A 1 102 ? 0.222 7.510 2.450 1.00 74.12 102 SER A C 1
ATOM 759 O O . SER A 1 102 ? 1.190 6.760 2.341 1.00 74.12 102 SER A O 1
ATOM 761 N N . VAL A 1 103 ? -0.834 7.403 1.640 1.00 78.75 103 VAL A N 1
ATOM 762 C CA . VAL A 1 103 ? -0.873 6.469 0.493 1.00 78.75 103 VAL A CA 1
ATOM 763 C C . VAL A 1 103 ? 0.375 6.648 -0.388 1.00 78.75 103 VAL A C 1
ATOM 765 O O . VAL A 1 103 ? 1.002 5.679 -0.805 1.00 78.75 103 VAL A O 1
ATOM 768 N N . ARG A 1 104 ? 0.808 7.906 -0.556 1.00 84.25 104 ARG A N 1
ATOM 769 C CA . ARG A 1 104 ? 2.061 8.283 -1.214 1.00 84.25 104 ARG A CA 1
ATOM 770 C C . ARG A 1 104 ? 3.276 7.569 -0.615 1.00 84.25 104 ARG A C 1
ATOM 772 O O . ARG A 1 104 ? 4.010 6.925 -1.348 1.00 84.25 104 ARG A O 1
ATOM 779 N N . SER A 1 105 ? 3.489 7.644 0.701 1.00 83.25 105 SER A N 1
ATOM 780 C CA . SER A 1 105 ? 4.659 7.027 1.346 1.00 83.25 105 SER A CA 1
ATOM 781 C C . SER A 1 105 ? 4.710 5.509 1.165 1.00 83.25 105 SER A C 1
ATOM 783 O O . SER A 1 105 ? 5.799 4.975 0.983 1.00 83.25 105 SER A O 1
ATOM 785 N N . ALA A 1 106 ? 3.559 4.826 1.150 1.00 83.75 106 ALA A N 1
ATOM 786 C CA . ALA A 1 106 ? 3.522 3.387 0.886 1.00 83.75 106 ALA A CA 1
ATOM 787 C C . ALA A 1 106 ? 4.003 3.052 -0.533 1.00 83.75 106 ALA A C 1
ATOM 789 O O . ALA A 1 106 ? 4.831 2.162 -0.712 1.00 83.75 106 ALA A O 1
ATOM 790 N N . TYR A 1 107 ? 3.561 3.823 -1.528 1.00 86.38 107 TYR A N 1
ATOM 791 C CA . TYR A 1 107 ? 4.015 3.675 -2.909 1.00 86.38 107 TYR A CA 1
ATOM 792 C C . TYR A 1 107 ? 5.500 4.003 -3.088 1.00 86.38 107 TYR A C 1
ATOM 794 O O . TYR A 1 107 ? 6.206 3.240 -3.739 1.00 86.38 107 TYR A O 1
ATOM 802 N N . LEU A 1 108 ? 6.010 5.067 -2.462 1.00 88.62 108 LEU A N 1
ATOM 803 C CA . LEU A 1 108 ? 7.438 5.406 -2.538 1.00 88.62 108 LEU A CA 1
ATOM 804 C C . LEU A 1 108 ? 8.326 4.293 -1.968 1.00 88.62 108 LEU A C 1
ATOM 806 O O . LEU A 1 108 ? 9.313 3.907 -2.590 1.00 88.62 108 LEU A O 1
ATOM 810 N N . ARG A 1 109 ? 7.946 3.727 -0.816 1.00 88.31 109 ARG A N 1
ATOM 811 C CA . ARG A 1 109 ? 8.650 2.580 -0.228 1.00 88.31 109 ARG A CA 1
ATOM 812 C C . ARG A 1 109 ? 8.559 1.335 -1.104 1.00 88.31 109 ARG A C 1
ATOM 814 O O . ARG A 1 109 ? 9.555 0.635 -1.271 1.00 88.31 109 ARG A O 1
ATOM 821 N N . ALA A 1 110 ? 7.398 1.079 -1.707 1.00 88.12 110 ALA A N 1
ATOM 822 C CA . ALA A 1 110 ? 7.237 -0.016 -2.657 1.00 88.12 110 ALA A CA 1
ATOM 823 C C . ALA A 1 110 ? 8.180 0.133 -3.864 1.00 88.12 110 ALA A C 1
ATOM 825 O O . ALA A 1 110 ? 8.838 -0.836 -4.237 1.00 88.12 110 ALA A O 1
ATOM 826 N N . ALA A 1 111 ? 8.299 1.339 -4.432 1.00 88.38 111 ALA A N 1
ATOM 827 C CA . ALA A 1 111 ? 9.244 1.624 -5.513 1.00 88.38 111 ALA A CA 1
ATOM 828 C C . ALA A 1 111 ? 10.702 1.440 -5.077 1.00 88.38 111 ALA A C 1
ATOM 830 O O . ALA A 1 111 ? 11.487 0.859 -5.823 1.00 88.38 111 ALA A O 1
ATOM 831 N N . GLU A 1 112 ? 11.065 1.888 -3.874 1.00 92.06 112 GLU A N 1
ATOM 832 C CA . GLU A 1 112 ? 12.415 1.715 -3.330 1.00 92.06 112 GLU A CA 1
ATOM 833 C C . GLU A 1 112 ? 12.797 0.229 -3.234 1.00 92.06 112 GLU A C 1
ATOM 835 O O . GLU A 1 112 ? 13.850 -0.179 -3.734 1.00 92.06 112 GLU A O 1
ATOM 840 N N . HIS A 1 113 ? 11.917 -0.602 -2.672 1.00 88.56 113 HIS A N 1
ATOM 841 C CA . HIS A 1 113 ? 12.143 -2.046 -2.592 1.00 88.56 113 HIS A CA 1
ATOM 842 C C . HIS A 1 113 ? 12.158 -2.717 -3.966 1.00 88.56 113 HIS A C 1
ATOM 844 O O . 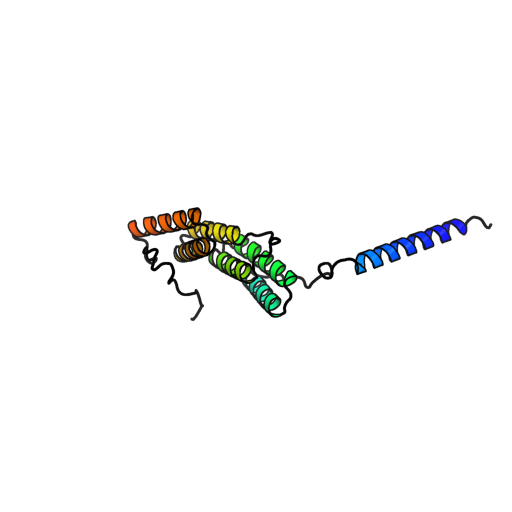HIS A 1 113 ? 13.036 -3.539 -4.239 1.00 88.56 113 HIS A O 1
ATOM 850 N N . ALA A 1 114 ? 11.230 -2.344 -4.849 1.00 86.75 114 ALA A N 1
ATOM 851 C CA . ALA A 1 114 ? 11.169 -2.883 -6.199 1.00 86.75 114 ALA A CA 1
ATOM 852 C C . ALA A 1 114 ? 12.440 -2.552 -6.996 1.00 86.75 114 ALA A C 1
ATOM 854 O O . ALA A 1 114 ? 12.974 -3.420 -7.684 1.00 86.75 114 ALA A O 1
ATOM 855 N N . ARG A 1 115 ? 12.999 -1.345 -6.832 1.00 87.50 115 ARG A N 1
ATOM 856 C CA . ARG A 1 115 ? 14.282 -0.947 -7.428 1.00 87.50 115 ARG A CA 1
ATOM 857 C C . ARG A 1 115 ? 15.435 -1.812 -6.914 1.00 87.50 115 ARG A C 1
ATOM 859 O O . ARG A 1 115 ? 16.224 -2.315 -7.711 1.00 87.50 115 ARG A O 1
ATOM 866 N N . GLN A 1 116 ? 15.519 -2.033 -5.599 1.00 89.62 116 GLN A N 1
ATOM 867 C CA . GLN A 1 116 ? 16.564 -2.873 -4.992 1.00 89.62 116 GLN A CA 1
ATOM 868 C C . GLN A 1 116 ? 16.511 -4.321 -5.498 1.00 89.62 116 GLN A C 1
ATOM 870 O O . GLN A 1 116 ? 17.550 -4.923 -5.771 1.00 89.62 116 GLN A O 1
ATOM 875 N N . LYS A 1 117 ? 15.301 -4.868 -5.656 1.00 86.75 117 LYS A N 1
ATOM 876 C CA . LYS A 1 117 ? 15.068 -6.249 -6.103 1.00 86.75 117 LYS A CA 1
ATOM 877 C C . LYS A 1 117 ? 14.964 -6.407 -7.623 1.00 86.75 117 LYS A C 1
ATOM 879 O O . LYS A 1 117 ? 14.884 -7.533 -8.103 1.00 86.75 117 LYS A O 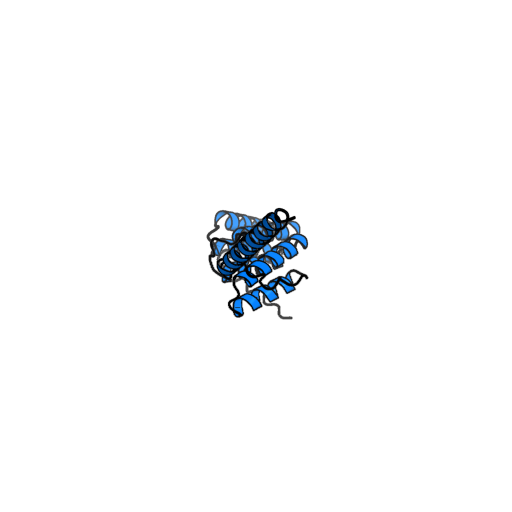1
ATOM 884 N N . ARG A 1 118 ? 15.007 -5.304 -8.381 1.00 87.25 118 ARG A N 1
ATOM 885 C CA . ARG A 1 118 ? 14.775 -5.257 -9.839 1.00 87.25 118 ARG A CA 1
ATOM 886 C C . ARG A 1 118 ? 13.411 -5.831 -10.247 1.00 87.25 118 ARG A C 1
ATOM 888 O O . ARG A 1 118 ? 13.269 -6.465 -11.289 1.00 87.25 118 ARG A O 1
ATOM 895 N N . GLU A 1 119 ? 12.395 -5.589 -9.426 1.00 83.25 119 GLU A N 1
ATOM 896 C CA . GLU A 1 119 ? 11.002 -5.966 -9.677 1.00 83.25 119 GLU A CA 1
ATOM 897 C C . GLU A 1 119 ? 10.315 -4.895 -10.540 1.00 83.25 119 GLU A C 1
ATOM 899 O O . GLU A 1 119 ? 9.451 -4.141 -10.087 1.00 83.25 119 GLU A O 1
ATOM 904 N N . TRP A 1 120 ? 10.707 -4.814 -11.813 1.00 83.69 120 TRP A N 1
ATOM 905 C CA . TRP A 1 120 ? 10.197 -3.812 -12.760 1.00 83.69 12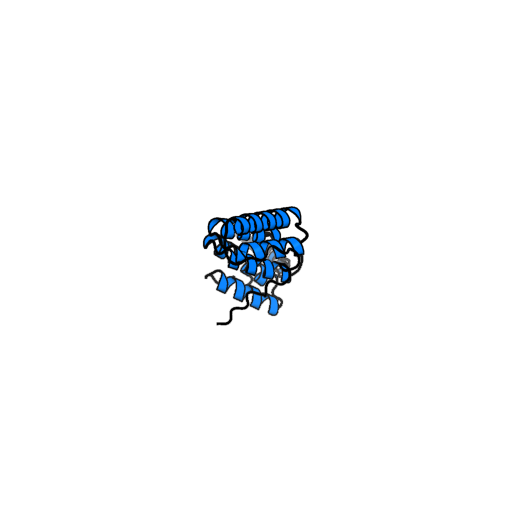0 TRP A CA 1
ATOM 906 C C . TRP A 1 120 ? 8.660 -3.750 -12.876 1.00 83.69 120 TRP A C 1
ATOM 908 O O . TRP A 1 120 ? 8.130 -2.640 -12.957 1.00 83.69 120 TRP A O 1
ATOM 918 N N . PRO A 1 121 ? 7.908 -4.872 -12.815 1.00 83.56 121 PRO A N 1
ATOM 919 C CA . PRO A 1 121 ? 6.444 -4.823 -12.811 1.00 83.56 121 PRO A CA 1
ATOM 920 C C . PRO A 1 121 ? 5.859 -4.089 -11.595 1.00 83.56 121 PRO A C 1
ATOM 922 O O . PRO A 1 121 ? 4.887 -3.348 -11.731 1.00 83.56 121 PRO A O 1
ATOM 925 N N . VAL A 1 122 ? 6.471 -4.242 -10.414 1.00 83.88 122 VAL A N 1
ATOM 926 C CA . VAL A 1 122 ? 6.040 -3.547 -9.190 1.00 83.88 122 VAL A CA 1
ATOM 927 C C . VAL A 1 122 ? 6.328 -2.052 -9.311 1.00 83.88 122 VAL A C 1
ATOM 929 O O . VAL A 1 122 ? 5.462 -1.238 -8.998 1.00 83.88 122 VAL A O 1
ATOM 932 N N . MET A 1 123 ? 7.493 -1.672 -9.848 1.00 87.06 123 MET A N 1
ATOM 933 C CA . MET A 1 123 ? 7.794 -0.268 -10.161 1.00 87.06 123 MET A CA 1
ATOM 934 C C . MET A 1 123 ? 6.775 0.348 -11.134 1.00 87.06 123 MET A C 1
ATOM 936 O O . MET A 1 123 ? 6.332 1.474 -10.914 1.00 87.06 123 MET A O 1
ATOM 940 N N . ALA A 1 124 ? 6.370 -0.377 -12.183 1.00 84.56 124 ALA A N 1
ATOM 941 C CA . ALA A 1 124 ? 5.372 0.102 -13.145 1.00 84.56 124 ALA A CA 1
ATOM 942 C C . ALA A 1 124 ? 3.987 0.293 -12.499 1.00 84.56 124 ALA A C 1
ATOM 944 O O . ALA A 1 124 ? 3.314 1.302 -12.742 1.00 84.56 124 ALA A O 1
ATOM 945 N N . ALA A 1 125 ? 3.582 -0.637 -11.627 1.00 83.75 125 ALA A N 1
ATOM 946 C CA . ALA A 1 125 ? 2.357 -0.510 -10.843 1.00 83.75 125 ALA A CA 1
ATOM 947 C C . ALA A 1 125 ? 2.407 0.727 -9.930 1.00 83.75 125 ALA A C 1
ATOM 949 O O . ALA A 1 125 ? 1.473 1.530 -9.929 1.00 83.75 125 ALA A O 1
ATOM 950 N N . VAL A 1 126 ? 3.521 0.940 -9.220 1.00 88.06 126 VAL A N 1
ATOM 951 C CA . VAL A 1 126 ? 3.722 2.122 -8.370 1.00 88.06 126 VAL A CA 1
ATOM 952 C C . VAL A 1 126 ? 3.632 3.420 -9.174 1.00 88.06 126 VAL A C 1
ATOM 954 O O . VAL A 1 126 ? 2.896 4.324 -8.778 1.00 88.06 126 VAL A O 1
ATOM 957 N N . ALA A 1 127 ? 4.326 3.511 -10.311 1.00 86.12 127 ALA A N 1
ATOM 958 C CA . ALA A 1 127 ? 4.300 4.700 -11.162 1.00 86.12 127 ALA A CA 1
ATOM 959 C C . ALA A 1 127 ? 2.867 5.047 -11.605 1.00 86.12 127 ALA A C 1
ATOM 961 O O . ALA A 1 127 ? 2.439 6.197 -11.510 1.00 86.12 127 ALA A O 1
ATOM 962 N N . THR A 1 128 ? 2.087 4.035 -11.993 1.00 85.50 128 THR A N 1
ATOM 963 C CA . THR A 1 128 ? 0.678 4.193 -12.386 1.00 85.50 128 THR A CA 1
ATOM 964 C C . THR A 1 128 ? -0.186 4.704 -11.229 1.00 85.50 128 THR A C 1
ATOM 966 O O . THR A 1 128 ? -1.026 5.589 -11.413 1.00 85.50 128 THR A O 1
ATOM 969 N N . ARG A 1 129 ? 0.032 4.201 -10.008 1.00 85.00 129 ARG A N 1
ATOM 970 C CA . ARG A 1 129 ? -0.701 4.666 -8.822 1.00 85.00 129 ARG A CA 1
ATOM 971 C C . ARG A 1 129 ? -0.318 6.088 -8.413 1.00 85.00 129 ARG A C 1
ATOM 973 O O . ARG A 1 129 ? -1.197 6.856 -8.029 1.00 85.00 129 ARG A O 1
ATOM 980 N N . LEU A 1 130 ? 0.954 6.468 -8.534 1.00 84.56 130 LEU A N 1
ATOM 981 C CA . LEU A 1 130 ? 1.407 7.838 -8.274 1.00 84.56 130 LEU A CA 1
ATOM 982 C C . LEU A 1 130 ? 0.815 8.835 -9.283 1.00 84.56 130 LEU A C 1
ATOM 984 O O . LEU A 1 130 ? 0.348 9.895 -8.865 1.00 84.56 130 LEU A O 1
ATOM 988 N N . LEU A 1 131 ? 0.702 8.462 -10.566 1.00 82.50 131 LEU A N 1
ATOM 989 C CA . LEU A 1 131 ? -0.041 9.255 -11.558 1.00 82.50 131 LEU A CA 1
ATOM 990 C C . LEU A 1 131 ? -1.500 9.463 -11.143 1.00 82.50 131 LEU A C 1
ATOM 992 O O . LEU A 1 131 ? -1.992 10.589 -11.180 1.00 82.50 131 LEU A O 1
ATOM 996 N N . ALA A 1 132 ? -2.184 8.402 -10.700 1.00 81.00 132 ALA A N 1
ATOM 997 C CA . ALA A 1 132 ? -3.573 8.488 -10.244 1.00 81.00 132 ALA A CA 1
ATOM 998 C C . ALA A 1 132 ? -3.744 9.373 -8.992 1.00 81.00 132 ALA A C 1
ATOM 1000 O O . ALA A 1 132 ? -4.800 9.974 -8.794 1.00 81.00 132 ALA A O 1
ATOM 1001 N N . LEU A 1 133 ? -2.704 9.490 -8.158 1.00 79.81 133 LEU A N 1
ATOM 1002 C CA . LEU A 1 133 ? -2.669 10.416 -7.023 1.00 79.81 133 LEU A CA 1
ATOM 1003 C C . LEU A 1 133 ? -2.334 11.867 -7.412 1.00 79.81 133 LEU A C 1
ATOM 1005 O O . LEU A 1 133 ? -2.484 12.755 -6.570 1.00 79.81 133 LEU A O 1
ATOM 1009 N N . GLY A 1 134 ? -1.900 12.114 -8.651 1.00 80.56 134 GLY A N 1
ATOM 1010 C CA . GLY A 1 134 ? -1.423 13.416 -9.119 1.00 80.56 134 GLY A CA 1
ATOM 1011 C C . GLY A 1 134 ? 0.033 13.727 -8.751 1.00 80.56 134 GLY A C 1
ATOM 1012 O O . GLY A 1 134 ? 0.445 14.880 -8.864 1.00 80.56 134 GLY A O 1
ATOM 1013 N N . ASP A 1 135 ? 0.816 12.734 -8.319 1.00 85.25 135 ASP A N 1
ATOM 1014 C CA . ASP A 1 135 ? 2.248 12.883 -8.033 1.00 85.25 135 ASP A CA 1
ATOM 1015 C C . ASP A 1 135 ? 3.068 12.695 -9.318 1.00 85.25 135 ASP A C 1
ATOM 1017 O O . ASP A 1 135 ? 3.661 11.646 -9.574 1.00 85.25 135 ASP A O 1
ATOM 1021 N N . LEU A 1 136 ? 3.008 13.712 -10.182 1.00 82.25 136 LEU A N 1
ATOM 1022 C CA . LEU A 1 136 ? 3.573 13.665 -11.533 1.00 82.25 136 LEU A CA 1
ATOM 1023 C C . LEU A 1 136 ? 5.104 13.615 -11.543 1.00 82.25 136 LEU A C 1
ATOM 1025 O O . LEU A 1 136 ? 5.681 13.036 -12.460 1.00 82.25 136 LEU A O 1
ATOM 1029 N N . GLU A 1 137 ? 5.753 14.224 -10.550 1.00 86.81 137 GLU A N 1
ATOM 1030 C CA . GLU A 1 137 ? 7.214 14.297 -10.468 1.00 86.81 137 GLU A CA 1
ATOM 1031 C C . GLU A 1 137 ? 7.806 12.912 -10.215 1.00 86.81 137 GLU A C 1
ATOM 1033 O O . GLU A 1 137 ? 8.606 12.419 -11.014 1.00 86.81 137 GLU A O 1
ATOM 1038 N N . GLU A 1 138 ? 7.349 12.238 -9.158 1.00 87.81 138 GLU A N 1
ATOM 1039 C CA . GLU A 1 138 ? 7.874 10.920 -8.823 1.00 87.81 138 GLU A CA 1
ATOM 1040 C C . GLU A 1 138 ? 7.437 9.864 -9.842 1.00 87.81 138 GLU A C 1
ATOM 1042 O O . GLU A 1 138 ? 8.230 9.017 -10.260 1.00 87.81 138 GLU A O 1
ATOM 1047 N N . ALA A 1 139 ? 6.182 9.927 -10.296 1.00 84.88 139 ALA A N 1
ATOM 1048 C CA . ALA A 1 139 ? 5.719 9.032 -11.342 1.00 84.88 139 ALA A CA 1
ATOM 1049 C C . ALA A 1 139 ? 6.555 9.182 -12.622 1.00 84.88 139 ALA A C 1
ATOM 1051 O O . ALA A 1 139 ? 6.957 8.181 -13.212 1.00 84.88 139 ALA A O 1
ATOM 1052 N N . GLY A 1 140 ? 6.861 10.419 -13.028 1.00 82.88 140 GLY A N 1
ATOM 1053 C CA . GLY A 1 140 ? 7.714 10.699 -14.179 1.00 82.88 140 GLY A CA 1
ATOM 1054 C C . GLY A 1 140 ? 9.124 10.130 -14.018 1.00 82.88 140 GLY A C 1
ATOM 1055 O O . GLY A 1 140 ? 9.641 9.518 -14.953 1.00 82.88 140 GLY A O 1
ATOM 1056 N N . ALA A 1 141 ? 9.720 10.263 -12.830 1.00 87.94 141 ALA A N 1
ATOM 1057 C CA . ALA A 1 141 ? 11.039 9.708 -12.531 1.00 87.94 141 ALA A CA 1
ATOM 1058 C C . ALA A 1 141 ? 11.065 8.173 -12.645 1.00 87.94 141 ALA A C 1
ATOM 1060 O O . ALA A 1 141 ? 11.953 7.617 -13.294 1.00 87.94 141 ALA A O 1
ATOM 1061 N N . LEU A 1 142 ? 10.065 7.486 -12.083 1.00 87.38 142 LEU A N 1
ATOM 1062 C CA . LEU A 1 142 ? 9.963 6.025 -12.163 1.00 87.38 142 LEU A CA 1
ATOM 1063 C C . LEU A 1 142 ? 9.732 5.536 -13.594 1.00 87.38 142 LEU A C 1
ATOM 1065 O O . LEU A 1 142 ? 10.330 4.543 -14.007 1.00 87.38 142 LEU A O 1
ATOM 1069 N N . LEU A 1 143 ? 8.902 6.237 -14.369 1.00 84.44 143 LEU A N 1
ATOM 1070 C CA . LEU A 1 143 ? 8.691 5.914 -15.778 1.00 84.44 143 LEU A CA 1
ATOM 1071 C C . LEU A 1 143 ? 9.968 6.111 -16.601 1.00 84.44 143 LEU A C 1
ATOM 1073 O O . LEU A 1 143 ? 10.312 5.244 -17.402 1.00 84.44 143 LEU A O 1
ATOM 1077 N N . ALA A 1 144 ? 10.705 7.201 -16.377 1.00 83.88 144 ALA A N 1
ATOM 1078 C CA . ALA A 1 144 ? 11.985 7.436 -17.041 1.00 83.88 144 ALA A CA 1
ATOM 1079 C C . ALA A 1 144 ? 13.009 6.334 -16.715 1.00 83.88 144 ALA A C 1
ATOM 1081 O O . ALA A 1 144 ? 13.709 5.853 -17.609 1.00 83.88 144 ALA A O 1
ATOM 1082 N N . GLU A 1 145 ? 13.062 5.890 -15.456 1.00 86.88 145 GLU A N 1
ATOM 1083 C CA . GLU A 1 145 ? 13.920 4.784 -15.030 1.00 86.88 145 GLU A CA 1
ATOM 1084 C C . GLU A 1 145 ? 13.538 3.466 -15.716 1.00 86.88 145 GLU A C 1
ATOM 1086 O O . GLU A 1 145 ? 14.408 2.802 -16.282 1.00 86.88 145 GLU A O 1
ATOM 1091 N N . LEU A 1 146 ? 12.248 3.117 -15.745 1.00 82.94 146 LEU A N 1
ATOM 1092 C CA . LEU A 1 146 ? 11.753 1.921 -16.438 1.00 82.94 146 LEU A CA 1
ATOM 1093 C C . LEU A 1 146 ? 12.114 1.936 -17.930 1.00 82.94 146 LEU A C 1
ATOM 1095 O O . LEU A 1 146 ? 12.539 0.917 -18.478 1.00 82.94 146 LEU A O 1
ATOM 1099 N N . CYS A 1 147 ? 12.023 3.096 -18.580 1.00 77.44 147 CYS A N 1
ATOM 1100 C CA . CYS A 1 147 ? 12.378 3.227 -19.992 1.00 77.44 147 CYS A CA 1
ATOM 1101 C C . CYS A 1 147 ? 13.876 3.130 -20.255 1.00 77.44 147 CYS A C 1
ATOM 1103 O O . CYS A 1 147 ? 14.281 2.538 -21.257 1.00 77.44 147 CYS A O 1
ATOM 1105 N N . SER A 1 148 ? 14.702 3.628 -19.337 1.00 79.56 148 SER A N 1
ATOM 1106 C CA . SER A 1 148 ? 16.152 3.437 -19.396 1.00 79.56 148 SER A CA 1
ATOM 1107 C C . SER A 1 148 ? 16.536 1.951 -19.307 1.00 79.56 148 SER A C 1
ATOM 1109 O O . SER A 1 148 ? 17.379 1.482 -20.070 1.00 79.56 148 SER A O 1
ATOM 1111 N N . GLN A 1 149 ? 15.860 1.172 -18.452 1.00 76.06 149 GLN A N 1
ATOM 1112 C CA . GLN A 1 149 ? 16.122 -0.269 -18.295 1.00 76.06 149 GLN A CA 1
ATOM 1113 C C . GLN A 1 149 ? 15.676 -1.112 -19.498 1.00 76.06 149 GLN A C 1
ATOM 1115 O O . GLN A 1 149 ? 16.240 -2.166 -19.783 1.00 76.06 149 GLN A O 1
ATOM 1120 N N . MET A 1 150 ? 14.685 -0.650 -20.256 1.00 63.50 150 MET A N 1
ATOM 1121 C CA . MET A 1 150 ? 14.332 -1.285 -21.523 1.00 63.50 150 MET A CA 1
ATOM 1122 C C . MET A 1 150 ? 15.342 -1.011 -22.633 1.00 63.50 150 MET A C 1
ATOM 1124 O O . MET A 1 150 ? 15.652 -1.915 -23.407 1.00 63.50 150 MET A O 1
ATOM 1128 N N . ALA A 1 151 ? 15.880 0.210 -22.707 1.00 60.81 151 ALA A N 1
ATOM 1129 C CA . ALA A 1 151 ? 16.927 0.543 -23.671 1.00 60.81 151 ALA A CA 1
ATOM 1130 C C . ALA A 1 151 ? 18.193 -0.313 -23.464 1.00 60.81 151 ALA A C 1
ATOM 1132 O O . ALA A 1 151 ? 18.932 -0.558 -24.416 1.00 60.81 151 ALA A O 1
ATOM 1133 N N . SER A 1 152 ? 18.410 -0.816 -22.243 1.00 62.91 152 SER A N 1
ATOM 1134 C CA . SER A 1 152 ? 19.474 -1.767 -21.907 1.00 62.91 152 SER A CA 1
ATOM 1135 C C . SER A 1 152 ? 19.081 -3.250 -22.047 1.00 62.91 152 SER A C 1
ATOM 1137 O O . SER A 1 152 ? 19.923 -4.115 -21.804 1.00 62.91 152 SER A O 1
ATOM 1139 N N . GLY A 1 153 ? 17.853 -3.567 -22.488 1.00 55.62 153 GLY A N 1
ATOM 1140 C CA . GLY A 1 153 ? 17.421 -4.926 -22.839 1.00 55.62 153 GLY A CA 1
ATOM 1141 C C . GLY A 1 153 ? 16.678 -5.715 -21.751 1.00 55.62 153 GLY A C 1
ATOM 1142 O O . GLY A 1 153 ? 16.592 -6.938 -21.862 1.00 55.62 153 GLY A O 1
ATOM 1143 N N . ALA A 1 154 ? 16.132 -5.072 -20.712 1.00 54.66 154 ALA A N 1
ATOM 1144 C CA . ALA A 1 154 ? 15.300 -5.758 -19.717 1.00 54.66 154 ALA A CA 1
ATOM 1145 C C . ALA A 1 154 ? 13.904 -6.117 -20.291 1.00 54.66 154 ALA A C 1
ATOM 1147 O O . ALA A 1 154 ? 13.181 -5.223 -20.739 1.00 54.66 154 ALA A O 1
ATOM 1148 N N . PRO A 1 155 ? 13.484 -7.399 -20.290 1.00 52.66 155 PRO A N 1
ATOM 1149 C CA . PRO A 1 155 ? 12.183 -7.800 -20.825 1.00 52.66 155 PRO A CA 1
ATOM 1150 C C . PRO A 1 155 ? 11.020 -7.417 -19.888 1.00 52.66 155 PRO A C 1
ATOM 1152 O O . PRO A 1 155 ? 11.094 -7.651 -18.683 1.00 52.66 155 PRO A O 1
ATOM 1155 N N . GLY A 1 156 ? 9.910 -6.911 -20.454 1.00 53.38 156 GLY A N 1
ATOM 1156 C CA . GLY A 1 156 ? 8.577 -7.022 -19.833 1.00 53.38 156 GLY A CA 1
ATOM 1157 C C . GLY A 1 156 ? 7.783 -5.753 -19.480 1.00 53.38 156 GLY A C 1
ATOM 1158 O O . GLY A 1 156 ? 6.734 -5.903 -18.862 1.00 53.38 156 GLY A O 1
ATOM 1159 N N . VAL A 1 157 ? 8.192 -4.529 -19.846 1.00 51.31 157 VAL A N 1
ATOM 1160 C CA . VAL A 1 157 ? 7.447 -3.305 -19.452 1.00 51.31 157 VAL A CA 1
ATOM 1161 C C . VAL A 1 157 ? 7.236 -2.351 -20.637 1.00 51.31 157 VAL A C 1
ATOM 1163 O O . VAL A 1 157 ? 8.189 -1.709 -21.043 1.00 51.31 157 VAL A O 1
ATOM 1166 N N . PRO A 1 158 ? 6.031 -2.187 -21.215 1.00 52.16 158 PRO A N 1
ATOM 1167 C CA . PRO A 1 158 ? 5.838 -1.266 -22.339 1.00 52.16 158 PRO A CA 1
ATOM 1168 C C . PRO A 1 158 ? 6.022 0.208 -21.918 1.00 52.16 158 PRO A C 1
ATOM 1170 O O . PRO A 1 158 ? 5.261 0.714 -21.102 1.00 52.16 158 PRO A O 1
ATOM 1173 N N . CYS A 1 159 ? 6.978 0.924 -22.528 1.00 55.53 159 CYS A N 1
ATOM 1174 C CA . CYS A 1 159 ? 7.202 2.375 -22.342 1.00 55.53 159 CYS A CA 1
ATOM 1175 C C . CYS A 1 159 ? 6.320 3.256 -23.220 1.00 55.53 159 CYS A C 1
ATOM 1177 O O . CYS A 1 159 ? 6.739 4.300 -23.716 1.00 55.53 159 CYS A O 1
ATOM 1179 N N . ASP A 1 160 ? 5.083 2.830 -23.412 1.00 53.22 160 ASP A N 1
ATOM 1180 C CA . ASP A 1 160 ? 4.075 3.721 -23.944 1.00 53.22 160 ASP A CA 1
ATOM 1181 C C . ASP A 1 160 ? 3.299 4.241 -22.726 1.00 53.22 160 ASP A C 1
ATOM 1183 O O . ASP A 1 160 ? 2.602 3.446 -22.086 1.00 53.22 160 ASP A O 1
ATOM 1187 N N . PRO A 1 161 ? 3.418 5.525 -22.332 1.00 45.84 161 PRO A N 1
ATOM 1188 C CA . PRO A 1 161 ? 2.675 6.072 -21.190 1.00 45.84 161 PRO A CA 1
ATOM 1189 C C . PRO A 1 161 ? 1.159 5.874 -21.342 1.00 45.84 161 PRO A C 1
ATOM 1191 O O . PRO A 1 161 ? 0.438 5.796 -20.352 1.00 45.84 161 PRO A O 1
ATOM 1194 N N . ILE A 1 162 ? 0.690 5.700 -22.583 1.00 43.38 162 ILE A N 1
ATOM 1195 C CA . ILE A 1 162 ? -0.694 5.373 -22.939 1.00 43.38 162 ILE A CA 1
ATOM 1196 C C . ILE A 1 162 ? -1.029 3.885 -22.701 1.00 43.38 162 ILE A C 1
ATOM 1198 O O . ILE A 1 162 ? -2.185 3.563 -22.449 1.00 43.38 162 ILE A O 1
ATOM 1202 N N . ARG A 1 163 ? -0.053 2.963 -22.742 1.00 44.19 163 ARG A N 1
ATOM 1203 C CA . ARG A 1 163 ? -0.249 1.529 -22.427 1.00 44.19 163 ARG A CA 1
ATOM 1204 C C . ARG A 1 163 ? -0.005 1.180 -20.959 1.00 44.19 163 ARG A C 1
ATOM 1206 O O . ARG A 1 163 ? -0.482 0.145 -20.508 1.00 44.19 163 ARG A O 1
ATOM 1213 N N . LEU A 1 164 ? 0.696 2.024 -20.203 1.00 41.31 164 LEU A N 1
ATOM 1214 C CA . LEU A 1 164 ? 0.927 1.836 -18.762 1.00 41.31 164 LEU A CA 1
ATOM 1215 C C . LEU A 1 164 ? -0.356 1.968 -17.924 1.00 41.31 164 LEU A C 1
ATOM 1217 O O . LEU A 1 164 ? -0.470 1.357 -16.867 1.00 41.31 164 LEU A O 1
ATOM 1221 N N . THR A 1 165 ? -1.372 2.669 -18.429 1.00 44.28 165 THR A N 1
ATOM 1222 C CA . THR A 1 165 ? -2.720 2.695 -17.832 1.00 44.28 165 THR A CA 1
ATOM 1223 C C . THR A 1 165 ? -3.507 1.396 -18.043 1.00 44.28 165 THR A C 1
ATOM 1225 O O . THR A 1 165 ? -4.553 1.218 -17.424 1.00 44.28 165 THR A O 1
ATOM 1228 N N . ALA A 1 166 ? -3.015 0.488 -18.893 1.00 43.88 166 ALA A N 1
ATOM 1229 C CA . ALA A 1 166 ? -3.659 -0.776 -19.240 1.00 43.88 166 ALA A CA 1
ATOM 1230 C C . ALA A 1 166 ? -2.985 -2.001 -18.594 1.00 43.88 166 ALA A C 1
ATOM 1232 O O . ALA A 1 166 ? -3.222 -3.124 -19.038 1.00 43.88 166 ALA A O 1
ATOM 1233 N N . VAL A 1 167 ? -2.141 -1.816 -17.568 1.00 42.56 167 VAL A N 1
ATOM 1234 C CA . VAL A 1 167 ? -1.602 -2.949 -16.801 1.00 42.56 167 VAL A CA 1
ATOM 1235 C C . VAL A 1 167 ? -2.774 -3.633 -16.082 1.00 42.56 167 VAL A C 1
ATOM 1237 O O . VAL A 1 167 ? -3.432 -2.986 -15.262 1.00 42.56 167 VAL A O 1
ATOM 1240 N N . PRO A 1 168 ? -3.080 -4.908 -16.393 1.00 43.75 168 PRO A N 1
ATOM 1241 C CA . PRO A 1 168 ? -4.162 -5.620 -15.739 1.00 43.75 168 PRO A CA 1
ATOM 1242 C C . PRO A 1 168 ? -3.862 -5.715 -14.245 1.00 43.75 168 PRO A C 1
ATOM 1244 O O . PRO A 1 168 ? -2.722 -5.933 -13.830 1.00 43.75 168 PRO A O 1
ATOM 1247 N N . THR A 1 169 ? -4.904 -5.528 -13.440 1.00 44.50 169 THR A N 1
ATOM 1248 C CA . THR A 1 169 ? -4.921 -5.868 -12.019 1.00 44.50 169 THR A CA 1
ATOM 1249 C C . THR A 1 169 ? -4.203 -7.195 -11.811 1.00 44.50 169 THR A C 1
ATOM 1251 O O . THR A 1 169 ? -4.573 -8.182 -12.444 1.00 44.50 169 THR A O 1
ATOM 1254 N N . LEU A 1 170 ? -3.190 -7.213 -10.938 1.00 42.19 170 LEU A N 1
ATOM 1255 C CA . LEU A 1 170 ? -2.576 -8.439 -10.425 1.00 42.19 170 LEU A CA 1
ATOM 1256 C C . LEU A 1 170 ? -3.634 -9.187 -9.595 1.00 42.19 170 LEU A C 1
ATOM 1258 O O . LEU A 1 170 ? -3.652 -9.125 -8.371 1.00 42.19 170 LEU A O 1
ATOM 1262 N N . SER A 1 171 ? -4.572 -9.813 -10.296 1.00 38.12 171 SER A N 1
ATOM 1263 C CA . SER A 1 171 ? -5.460 -10.853 -9.810 1.00 38.12 171 SER A CA 1
ATOM 1264 C C . SER A 1 171 ? -4.696 -12.151 -9.994 1.00 38.12 171 SER A C 1
ATOM 1266 O O . SER A 1 171 ? -4.380 -12.519 -11.124 1.00 38.12 171 SER A O 1
ATOM 1268 N N . GLY A 1 172 ? -4.325 -12.789 -8.889 1.00 43.75 172 GLY A N 1
ATOM 1269 C CA . GLY A 1 172 ? -3.775 -14.134 -8.925 1.00 43.75 172 GLY A CA 1
ATOM 1270 C C . GLY A 1 172 ? -4.837 -15.126 -9.392 1.00 43.75 172 GLY A C 1
ATOM 1271 O O . GLY A 1 172 ? -5.818 -15.330 -8.690 1.00 43.75 172 GLY A O 1
ATOM 1272 N N . GLU A 1 173 ? -4.598 -15.716 -10.556 1.00 39.09 173 GLU A N 1
ATOM 1273 C CA . GLU A 1 173 ? -5.086 -17.003 -11.076 1.00 39.09 173 GLU A CA 1
ATOM 1274 C C . GLU A 1 173 ? -3.945 -17.441 -12.024 1.00 39.09 173 GLU A C 1
ATOM 1276 O O . GLU A 1 173 ? -3.580 -16.661 -12.903 1.00 39.09 173 GLU A O 1
ATOM 1281 N N . GLU A 1 174 ? -3.215 -18.551 -11.887 1.00 37.94 174 GLU A N 1
ATOM 1282 C CA . GLU A 1 174 ? -3.284 -19.790 -11.091 1.00 37.94 174 GLU A CA 1
ATOM 1283 C C . GLU A 1 174 ? -1.873 -20.197 -10.612 1.00 37.94 174 GLU A C 1
ATOM 1285 O O . GLU A 1 174 ? -0.880 -19.805 -11.275 1.00 37.94 174 GLU A O 1
#

Foldseek 3Di:
DPPVVVVVVVVVVVVVVVVVVVVVVVVPPPPLPDPPDAQDDDALVSLQVQLVVCVVVVNNSSNLNSLVVSLVRCLVVLPLQSLLVSLVSVVVSDPDVPRPDDSLNSLVSSLVSCVVVVVLVSLLSSLLVCVVVVVCPVSVVSLVVSVVVVVVPDDDDDSPPVCSNVDDPPDDDD